Protein AF-A0A5A8DBJ7-F1 (afdb_monomer_lite)

Radius of gyration: 20.13 Å; chains: 1; bounding box: 39×58×56 Å

Structure (mmCIF, N/CA/C/O backbone):
data_AF-A0A5A8DBJ7-F1
#
_entry.id   AF-A0A5A8DBJ7-F1
#
loop_
_atom_site.group_PDB
_atom_site.id
_atom_site.type_symbol
_atom_site.label_atom_id
_atom_site.label_alt_id
_atom_site.label_comp_id
_atom_site.label_asym_id
_atom_site.label_entity_id
_atom_site.label_seq_id
_atom_site.pdbx_PDB_ins_code
_atom_site.Cartn_x
_atom_site.Cartn_y
_atom_site.Cartn_z
_atom_site.occupancy
_atom_site.B_iso_or_equiv
_atom_site.auth_seq_id
_atom_site.auth_comp_id
_atom_site.auth_asym_id
_atom_site.auth_atom_id
_atom_site.pdbx_PDB_model_num
ATOM 1 N N . MET A 1 1 ? 12.803 45.512 40.373 1.00 40.06 1 MET A N 1
ATOM 2 C CA . MET A 1 1 ? 12.921 45.010 38.989 1.00 40.06 1 MET A CA 1
ATOM 3 C C . MET A 1 1 ? 12.637 43.515 39.051 1.00 40.06 1 MET A C 1
ATOM 5 O O . MET A 1 1 ? 13.461 42.777 39.567 1.00 40.06 1 MET A O 1
ATOM 9 N N . ALA A 1 2 ? 11.408 43.108 38.729 1.00 34.97 2 ALA A N 1
ATOM 10 C CA . ALA A 1 2 ? 10.950 41.724 38.852 1.00 34.97 2 ALA A CA 1
ATOM 11 C C . ALA A 1 2 ? 11.277 40.963 37.560 1.00 34.97 2 ALA A C 1
ATOM 13 O O . ALA A 1 2 ? 10.930 41.429 36.477 1.00 34.97 2 ALA A O 1
ATOM 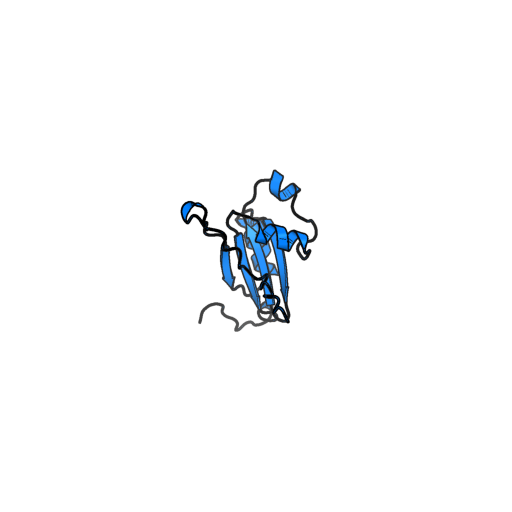14 N N . ALA A 1 3 ? 11.963 39.825 37.672 1.00 36.75 3 ALA A N 1
ATOM 15 C CA . ALA A 1 3 ? 12.199 38.923 36.553 1.00 36.75 3 ALA A CA 1
ATOM 16 C C . ALA A 1 3 ? 10.941 38.071 36.327 1.00 36.75 3 ALA A C 1
ATOM 18 O O . ALA A 1 3 ? 10.517 37.338 37.220 1.00 36.75 3 ALA A O 1
ATOM 19 N N . ALA A 1 4 ? 10.332 38.193 35.149 1.00 38.44 4 ALA A N 1
ATOM 20 C CA . ALA A 1 4 ? 9.246 37.327 34.713 1.00 38.44 4 ALA A CA 1
ATOM 21 C C . ALA A 1 4 ? 9.828 35.983 34.253 1.00 38.44 4 ALA A C 1
ATOM 23 O O . ALA A 1 4 ? 10.669 35.937 33.356 1.00 38.44 4 ALA A O 1
ATOM 24 N N . ALA A 1 5 ? 9.382 34.893 34.875 1.00 42.41 5 ALA A N 1
ATOM 25 C CA . ALA A 1 5 ? 9.635 33.544 34.395 1.00 42.41 5 ALA A CA 1
ATOM 26 C C . ALA A 1 5 ? 8.820 33.311 33.111 1.00 42.41 5 ALA A C 1
ATOM 28 O O . ALA A 1 5 ? 7.591 33.341 33.136 1.00 42.41 5 ALA A O 1
ATOM 29 N N . SER A 1 6 ? 9.514 33.099 31.993 1.00 45.81 6 SER A N 1
ATOM 30 C CA . SER A 1 6 ? 8.924 32.623 30.742 1.00 45.81 6 SER A CA 1
ATOM 31 C C . SER A 1 6 ? 8.608 31.137 30.887 1.00 45.81 6 SER A C 1
ATOM 33 O O . SER A 1 6 ? 9.509 30.326 31.093 1.00 45.81 6 SER A O 1
ATOM 35 N N . THR A 1 7 ? 7.331 30.781 30.800 1.00 43.03 7 THR A N 1
ATOM 36 C CA . THR A 1 7 ? 6.855 29.398 30.767 1.00 43.03 7 THR A CA 1
ATOM 37 C C . THR A 1 7 ? 7.097 28.817 29.376 1.00 43.03 7 THR A C 1
ATOM 39 O O . THR A 1 7 ? 6.536 29.275 28.384 1.00 43.03 7 THR A O 1
ATOM 42 N N . ASP A 1 8 ? 7.974 27.819 29.304 1.00 43.72 8 ASP A N 1
ATOM 43 C CA . ASP A 1 8 ? 8.224 27.026 28.103 1.00 43.72 8 ASP A CA 1
ATOM 44 C C . ASP A 1 8 ? 7.008 26.123 27.838 1.00 43.72 8 ASP A C 1
ATOM 46 O O . ASP A 1 8 ? 6.786 25.108 28.503 1.00 43.72 8 ASP A O 1
ATOM 50 N N . ALA A 1 9 ? 6.164 26.542 26.897 1.00 51.72 9 ALA A N 1
ATOM 51 C CA . ALA A 1 9 ? 5.021 25.780 26.419 1.00 51.72 9 ALA A CA 1
ATOM 52 C C . ALA A 1 9 ? 5.475 24.758 25.367 1.00 51.72 9 ALA A C 1
ATOM 54 O O . ALA A 1 9 ? 5.175 24.879 24.183 1.00 51.72 9 ALA A O 1
ATOM 55 N N . SER A 1 10 ? 6.201 23.732 25.798 1.00 54.00 10 SER A N 1
ATOM 56 C CA . SER A 1 10 ? 6.492 22.568 24.958 1.00 54.00 10 SER A CA 1
ATOM 57 C C . SER A 1 10 ? 6.488 21.266 25.766 1.00 54.00 10 SER A C 1
ATOM 59 O O . SER A 1 10 ? 7.365 20.410 25.662 1.00 54.00 10 SER A O 1
ATOM 61 N N . ALA A 1 11 ? 5.437 21.075 26.570 1.00 50.44 11 ALA A N 1
ATOM 62 C CA . ALA A 1 11 ? 5.141 19.773 27.154 1.00 50.44 11 ALA A CA 1
ATOM 63 C C . ALA A 1 11 ? 4.770 18.791 26.029 1.00 50.44 11 ALA A C 1
ATOM 65 O O . ALA A 1 11 ? 3.681 18.852 25.457 1.00 50.44 11 ALA A O 1
ATOM 66 N N . LYS A 1 12 ? 5.691 17.882 25.696 1.00 55.31 12 LYS A N 1
ATOM 67 C CA . LYS A 1 12 ? 5.412 16.723 24.842 1.00 55.31 12 LYS A CA 1
ATOM 68 C C . LYS A 1 12 ? 4.266 15.936 25.479 1.00 55.31 12 LYS A C 1
ATOM 70 O O . LYS A 1 12 ? 4.450 15.334 26.533 1.00 55.31 12 LYS A O 1
ATOM 75 N N . MET A 1 13 ? 3.092 15.949 24.850 1.00 53.72 13 MET A N 1
ATOM 76 C CA . MET A 1 13 ? 1.969 15.099 25.241 1.00 53.72 13 MET A CA 1
ATOM 77 C C . MET A 1 13 ? 2.381 13.646 24.994 1.00 53.72 13 MET A C 1
ATOM 79 O O . MET A 1 13 ? 2.308 13.141 23.875 1.00 53.72 13 MET A O 1
ATOM 83 N N . GLN A 1 14 ? 2.888 12.986 26.029 1.00 57.78 14 GLN A N 1
ATOM 84 C CA . GLN A 1 14 ? 3.218 11.575 25.968 1.00 57.78 14 GLN A CA 1
ATOM 85 C C . GLN A 1 14 ? 1.906 10.801 26.098 1.00 57.78 14 GLN A C 1
ATOM 87 O O . GLN A 1 14 ? 1.405 10.583 27.198 1.00 57.78 14 GLN A O 1
ATOM 92 N N . VAL A 1 15 ? 1.299 10.459 24.961 1.00 70.69 15 VAL A N 1
ATOM 93 C CA . VAL A 1 15 ? 0.111 9.603 24.942 1.00 70.69 15 VAL A CA 1
ATOM 94 C C . VAL A 1 15 ? 0.532 8.245 25.497 1.00 70.69 15 VAL A C 1
ATOM 96 O O . VAL A 1 15 ? 1.390 7.579 24.920 1.00 70.69 15 VAL A O 1
ATOM 99 N N . ALA A 1 16 ? -0.024 7.855 26.645 1.00 76.88 16 ALA A N 1
ATOM 100 C CA . ALA A 1 16 ? 0.190 6.525 27.195 1.00 76.88 16 ALA A CA 1
ATOM 101 C C . ALA A 1 16 ? -0.357 5.492 26.197 1.00 76.88 16 ALA A C 1
ATOM 103 O O . ALA A 1 16 ? -1.555 5.466 25.919 1.00 76.88 16 ALA A O 1
ATOM 104 N N . VAL A 1 17 ? 0.527 4.674 25.625 1.00 77.69 17 VAL A N 1
ATOM 105 C CA . VAL A 1 17 ? 0.148 3.593 24.708 1.00 77.69 17 VAL A CA 1
ATOM 106 C C . VAL A 1 17 ? -0.104 2.345 25.546 1.00 77.69 17 VAL A C 1
ATOM 108 O O . VAL A 1 17 ? 0.821 1.841 26.178 1.00 77.69 17 VAL A O 1
ATOM 111 N N . ASP A 1 18 ? -1.344 1.852 25.569 1.00 85.88 18 ASP A N 1
ATOM 112 C CA . ASP A 1 18 ? -1.642 0.525 26.116 1.00 85.88 18 ASP A CA 1
ATOM 113 C C . ASP A 1 18 ? -1.167 -0.531 25.102 1.00 85.88 18 ASP A C 1
ATOM 115 O O . ASP A 1 18 ? -1.695 -0.565 23.985 1.00 85.88 18 ASP A O 1
ATOM 119 N N . PRO A 1 19 ? -0.200 -1.403 25.450 1.00 84.44 19 PRO A N 1
ATOM 120 C CA . PRO A 1 19 ? 0.282 -2.446 24.548 1.00 84.44 19 PRO A CA 1
ATOM 121 C C . PRO A 1 19 ? -0.826 -3.365 24.019 1.00 84.44 19 PRO A C 1
ATOM 123 O O . PRO A 1 19 ? -0.688 -3.917 22.932 1.00 84.44 19 PRO A O 1
ATOM 126 N N . LYS A 1 20 ? -1.942 -3.510 24.748 1.00 86.75 20 LYS A N 1
ATOM 127 C CA . LYS A 1 20 ? -3.098 -4.313 24.316 1.00 86.75 20 LYS A CA 1
ATOM 128 C C . LYS A 1 20 ? -3.840 -3.714 23.121 1.00 86.75 20 LYS A C 1
ATOM 130 O O . LYS A 1 20 ? -4.562 -4.435 22.443 1.00 86.75 20 LYS A O 1
ATOM 135 N N . ASN A 1 21 ? -3.652 -2.421 22.861 1.00 82.44 21 ASN A N 1
ATOM 136 C CA . ASN A 1 21 ? -4.255 -1.707 21.737 1.00 82.44 21 ASN A CA 1
ATOM 137 C C . ASN A 1 21 ? -3.314 -1.617 20.524 1.00 82.44 21 ASN A C 1
ATOM 139 O O . ASN A 1 21 ? -3.644 -0.958 19.540 1.00 82.44 21 ASN A O 1
ATOM 143 N N . MET A 1 22 ? -2.135 -2.247 20.582 1.00 86.12 22 MET A N 1
ATOM 144 C CA . MET A 1 22 ? -1.220 -2.317 19.446 1.00 86.12 22 MET A CA 1
ATOM 145 C C . MET A 1 22 ? -1.618 -3.475 18.529 1.00 86.12 22 MET A C 1
ATOM 147 O O . MET A 1 22 ? -1.832 -4.597 18.984 1.00 86.12 22 MET A O 1
ATOM 151 N N . SER A 1 23 ? -1.672 -3.213 17.226 1.00 86.75 23 SER A N 1
ATOM 152 C CA . SER A 1 23 ? -1.887 -4.231 16.200 1.00 86.75 23 SER A CA 1
ATOM 153 C C . SER A 1 23 ? -0.713 -4.268 15.229 1.00 86.75 23 SER A C 1
ATOM 155 O O . SER A 1 23 ? 0.032 -3.296 15.064 1.00 86.75 23 SER A O 1
ATOM 157 N N . PHE A 1 24 ? -0.542 -5.407 14.561 1.00 89.31 24 PHE A N 1
ATOM 158 C CA . PHE A 1 24 ? 0.350 -5.485 13.418 1.00 89.31 24 PHE A CA 1
ATOM 159 C C . PHE A 1 24 ? -0.309 -4.753 12.236 1.00 89.31 24 PHE A C 1
ATOM 161 O O . PHE A 1 24 ? -1.129 -5.312 11.512 1.00 89.31 24 PHE A O 1
ATOM 168 N N . ASN A 1 25 ? -0.008 -3.461 12.099 1.00 90.75 25 ASN A N 1
ATOM 169 C CA . ASN A 1 25 ? -0.734 -2.573 11.189 1.00 90.75 25 ASN A CA 1
ATOM 170 C C . ASN A 1 25 ? -0.308 -2.734 9.723 1.00 90.75 25 ASN A C 1
ATOM 172 O O . ASN A 1 25 ? -1.141 -2.566 8.836 1.00 90.75 25 ASN A O 1
ATOM 176 N N . ARG A 1 26 ? 0.973 -3.042 9.450 1.00 92.12 26 ARG A N 1
ATOM 177 C CA . ARG A 1 26 ? 1.496 -3.102 8.073 1.00 92.12 26 ARG A CA 1
ATOM 178 C C . ARG A 1 26 ? 2.549 -4.176 7.844 1.00 92.12 26 ARG A C 1
ATOM 180 O O . ARG A 1 26 ? 3.517 -4.251 8.597 1.00 92.12 26 ARG A O 1
ATOM 187 N N . THR A 1 27 ? 2.415 -4.905 6.735 1.00 95.38 27 THR A N 1
ATOM 188 C CA . THR A 1 27 ? 3.512 -5.681 6.125 1.00 95.38 27 THR A CA 1
ATOM 189 C C . THR A 1 27 ? 3.990 -4.969 4.868 1.00 95.38 27 THR A C 1
ATOM 191 O O . THR A 1 27 ? 3.224 -4.827 3.919 1.00 95.38 27 THR A O 1
ATOM 194 N N . GLY A 1 28 ? 5.263 -4.580 4.824 1.00 95.88 28 GLY A N 1
ATOM 195 C CA . GLY A 1 28 ? 5.881 -4.040 3.615 1.00 95.88 28 GLY A CA 1
ATOM 196 C C . GLY A 1 28 ? 6.470 -5.137 2.728 1.00 95.88 28 GLY A C 1
ATOM 197 O O . GLY A 1 28 ? 7.281 -5.933 3.196 1.00 95.88 28 GLY A O 1
ATOM 198 N N . LEU A 1 29 ? 6.120 -5.142 1.441 1.00 96.06 29 LEU A N 1
ATOM 199 C CA . LEU A 1 29 ? 6.676 -6.033 0.422 1.00 96.06 29 LEU A CA 1
ATOM 200 C C . LEU A 1 29 ? 7.250 -5.208 -0.728 1.00 96.06 29 LEU A C 1
ATOM 202 O O . LEU A 1 29 ? 6.569 -4.348 -1.278 1.00 96.06 29 LEU A O 1
ATOM 206 N N . ARG A 1 30 ? 8.500 -5.474 -1.119 1.00 96.44 30 ARG A N 1
ATOM 207 C CA . ARG A 1 30 ? 9.061 -4.880 -2.340 1.00 96.44 30 ARG A CA 1
ATOM 208 C C . ARG A 1 30 ? 8.505 -5.606 -3.553 1.00 96.44 30 ARG A C 1
ATOM 210 O O . ARG A 1 30 ? 8.497 -6.835 -3.581 1.00 96.44 30 ARG A O 1
ATOM 217 N N . ILE A 1 31 ? 8.082 -4.844 -4.549 1.00 96.88 31 ILE A N 1
ATOM 218 C CA . ILE A 1 31 ? 7.553 -5.360 -5.808 1.00 96.88 31 ILE A CA 1
ATOM 219 C C . ILE A 1 31 ? 8.333 -4.784 -6.985 1.00 96.88 31 ILE A C 1
ATOM 221 O O . ILE A 1 31 ? 8.800 -3.648 -6.930 1.00 96.88 31 ILE A O 1
ATOM 225 N N . LYS A 1 32 ? 8.462 -5.586 -8.046 1.00 96.56 32 LYS A N 1
ATOM 226 C CA . LYS A 1 32 ? 9.060 -5.152 -9.315 1.00 96.56 32 LYS A CA 1
ATOM 227 C C . LYS A 1 32 ? 8.106 -4.273 -10.117 1.00 96.56 32 LYS A C 1
ATOM 229 O O . LYS A 1 32 ? 8.534 -3.286 -10.681 1.00 96.56 32 LYS A O 1
ATOM 234 N N . ASP A 1 33 ? 6.837 -4.663 -10.205 1.00 97.19 33 ASP A N 1
ATOM 235 C CA . ASP A 1 33 ? 5.880 -4.016 -11.101 1.00 97.19 33 ASP A CA 1
ATOM 236 C C . ASP A 1 33 ? 4.512 -3.864 -10.415 1.00 97.19 33 ASP A C 1
ATOM 238 O O . ASP A 1 33 ? 3.859 -4.876 -10.119 1.00 97.19 33 ASP A O 1
ATOM 242 N N . PRO A 1 34 ? 4.054 -2.630 -10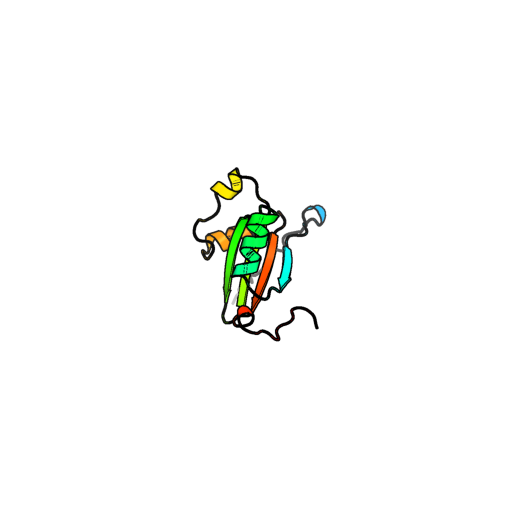.139 1.00 97.50 34 PRO A N 1
ATOM 243 C CA . PRO A 1 34 ? 2.748 -2.393 -9.541 1.00 97.50 34 PRO A CA 1
ATOM 244 C C . PRO A 1 34 ? 1.591 -2.723 -10.485 1.00 97.50 34 PRO A C 1
ATOM 246 O O . PRO A 1 34 ? 0.541 -3.129 -9.992 1.00 97.50 34 PRO A O 1
ATOM 249 N N . ALA A 1 35 ? 1.772 -2.620 -11.806 1.00 97.62 35 ALA A N 1
ATOM 250 C CA . ALA A 1 35 ? 0.724 -2.918 -12.781 1.00 97.62 35 ALA A CA 1
ATOM 251 C C . ALA A 1 35 ? 0.379 -4.413 -12.819 1.00 97.62 35 ALA A C 1
ATOM 253 O O . ALA A 1 35 ? -0.764 -4.773 -13.079 1.00 97.62 35 ALA A O 1
ATOM 254 N N . ALA A 1 36 ? 1.343 -5.280 -12.507 1.00 97.31 36 ALA A N 1
ATOM 255 C CA . ALA A 1 36 ? 1.098 -6.704 -12.298 1.00 97.31 36 ALA A CA 1
ATOM 256 C C . ALA A 1 36 ? 0.665 -7.018 -10.855 1.00 97.31 36 ALA A C 1
ATOM 258 O O . ALA A 1 36 ? -0.218 -7.845 -10.627 1.00 97.31 36 ALA A O 1
ATOM 259 N N . SER A 1 37 ? 1.295 -6.373 -9.868 1.00 98.12 37 SER A N 1
ATOM 260 C CA . SER A 1 37 ? 1.137 -6.755 -8.461 1.00 98.12 37 SER A CA 1
ATOM 261 C C . SER A 1 37 ? -0.188 -6.296 -7.857 1.00 98.12 37 SER A C 1
ATOM 263 O O . SER A 1 37 ? -0.820 -7.077 -7.156 1.00 98.12 37 SER A O 1
ATOM 265 N N . VAL A 1 38 ? -0.623 -5.055 -8.110 1.00 98.44 38 VAL A N 1
ATOM 266 C CA . VAL A 1 38 ? -1.871 -4.524 -7.533 1.00 98.44 38 VAL A CA 1
ATOM 267 C C . VAL A 1 38 ? -3.080 -5.355 -7.985 1.00 98.44 38 VAL A C 1
ATOM 269 O O . VAL A 1 38 ? -3.734 -5.915 -7.102 1.00 98.44 38 VAL A O 1
ATOM 272 N N . PRO A 1 39 ? -3.312 -5.587 -9.296 1.00 98.56 39 PRO A N 1
ATOM 273 C CA . PRO A 1 39 ? -4.436 -6.410 -9.744 1.00 98.56 39 PRO A CA 1
ATOM 274 C C . PRO A 1 39 ? -4.357 -7.852 -9.251 1.00 98.56 39 PRO A C 1
ATOM 276 O O . PRO A 1 39 ? -5.376 -8.459 -8.958 1.00 98.56 39 PRO A O 1
ATOM 279 N N . PHE A 1 40 ? -3.156 -8.418 -9.092 1.00 98.56 40 PHE A N 1
ATOM 280 C CA . PHE A 1 40 ? -3.016 -9.755 -8.516 1.00 98.56 40 PHE A CA 1
ATOM 281 C C . PHE A 1 40 ? -3.606 -9.839 -7.099 1.00 98.56 40 PHE A C 1
ATOM 283 O O . PHE A 1 40 ? -4.317 -10.799 -6.797 1.00 98.56 40 PHE A O 1
ATOM 290 N N . TYR A 1 41 ? -3.352 -8.849 -6.237 1.00 98.38 41 TYR A N 1
ATOM 291 C CA . TYR A 1 41 ? -3.937 -8.822 -4.892 1.00 98.38 41 TYR A CA 1
ATOM 292 C C . TYR A 1 41 ? -5.440 -8.522 -4.913 1.00 98.38 41 TYR A C 1
ATOM 2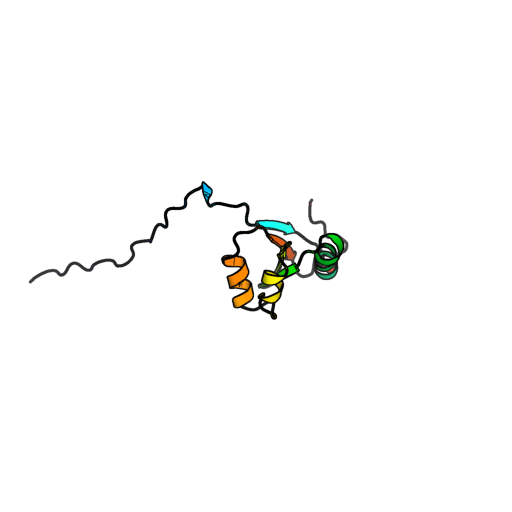94 O O . TYR A 1 41 ? -6.186 -9.139 -4.149 1.00 98.38 41 TYR A O 1
ATOM 302 N N . GLU A 1 42 ? -5.892 -7.632 -5.798 1.00 97.94 42 GLU A N 1
ATOM 303 C CA . GLU A 1 42 ? -7.320 -7.339 -5.968 1.00 97.94 42 GLU A CA 1
ATOM 304 C C . GLU A 1 42 ? -8.086 -8.583 -6.458 1.00 97.94 42 GLU A C 1
ATOM 306 O O . GLU A 1 42 ? -9.015 -9.042 -5.797 1.00 97.94 42 GLU A O 1
ATOM 311 N N . ASP A 1 43 ? -7.628 -9.221 -7.534 1.00 98.12 43 ASP A N 1
ATOM 312 C CA . ASP A 1 43 ? -8.331 -10.323 -8.198 1.00 98.12 43 ASP A CA 1
ATOM 313 C C . ASP A 1 43 ? -8.227 -11.661 -7.458 1.00 98.12 43 ASP A C 1
ATOM 315 O O . ASP A 1 43 ? -9.159 -12.467 -7.485 1.00 98.12 43 ASP A O 1
ATOM 319 N N . LYS A 1 44 ? -7.066 -11.972 -6.862 1.00 98.12 44 LYS A N 1
ATOM 320 C CA . LYS A 1 44 ? -6.822 -13.299 -6.262 1.00 98.12 44 LYS A CA 1
ATOM 321 C C . LYS A 1 44 ? -7.151 -13.364 -4.783 1.00 98.12 44 LYS A C 1
ATOM 323 O O . LYS A 1 44 ? -7.445 -14.451 -4.291 1.00 98.12 44 LYS A O 1
ATOM 328 N N . PHE A 1 45 ? -7.095 -12.231 -4.090 1.00 97.06 45 PHE A N 1
ATOM 329 C CA . PHE A 1 45 ? -7.303 -12.171 -2.645 1.00 97.06 45 PHE A CA 1
ATOM 330 C C . PHE A 1 45 ? -8.457 -11.250 -2.244 1.00 97.06 45 PHE A C 1
ATOM 332 O O . PHE A 1 45 ? -8.781 -11.194 -1.060 1.00 97.06 45 PHE A O 1
ATOM 339 N N . GLY A 1 46 ? -9.088 -10.551 -3.196 1.00 97.00 46 GLY A N 1
ATOM 340 C CA . GLY A 1 46 ? -10.185 -9.628 -2.905 1.00 97.00 46 GLY A CA 1
ATOM 341 C C . GLY A 1 46 ? -9.722 -8.386 -2.146 1.00 97.00 46 GLY A C 1
ATOM 342 O O . GLY A 1 46 ? -10.482 -7.822 -1.361 1.00 97.00 46 GLY A O 1
ATOM 343 N N . PHE A 1 47 ? -8.456 -7.990 -2.297 1.00 98.19 47 PHE A N 1
ATOM 344 C CA . PHE A 1 47 ? -7.958 -6.794 -1.626 1.00 98.19 47 PHE A CA 1
ATOM 345 C C . PHE A 1 47 ? -8.507 -5.545 -2.317 1.00 98.19 47 PHE A C 1
ATOM 347 O O . PHE A 1 47 ? -8.787 -5.547 -3.508 1.00 98.19 47 PHE A O 1
ATOM 354 N N . THR A 1 48 ? -8.638 -4.457 -1.568 1.00 98.12 48 THR A N 1
ATOM 355 C CA . THR A 1 48 ? -8.999 -3.141 -2.101 1.00 98.12 48 THR A CA 1
ATOM 356 C C . THR A 1 48 ? -7.803 -2.207 -2.006 1.00 98.12 48 THR A C 1
ATOM 358 O O . THR A 1 48 ? -7.204 -2.089 -0.934 1.00 98.12 48 THR A O 1
ATOM 361 N N . LEU A 1 49 ? -7.470 -1.507 -3.094 1.00 98.44 49 LEU A N 1
ATOM 362 C CA . LEU A 1 49 ? -6.498 -0.417 -3.056 1.00 98.44 49 LEU A CA 1
ATOM 363 C C . LEU A 1 49 ? -7.050 0.781 -2.269 1.00 98.44 49 LEU A C 1
ATOM 365 O O . LEU A 1 49 ? -8.034 1.424 -2.636 1.00 98.44 49 LEU A O 1
ATOM 369 N N . VAL A 1 50 ? -6.379 1.102 -1.170 1.00 98.12 50 VAL A N 1
ATOM 370 C CA . VAL A 1 50 ? -6.808 2.122 -0.211 1.00 98.12 50 VAL A CA 1
ATOM 371 C C . VAL A 1 50 ? -6.156 3.468 -0.499 1.00 98.12 50 VAL A C 1
ATOM 373 O O . VAL A 1 50 ? -6.831 4.496 -0.495 1.00 98.12 50 VAL A O 1
ATOM 376 N N . HIS A 1 51 ? -4.850 3.463 -0.755 1.00 98.56 51 HIS A N 1
ATOM 377 C CA . HIS A 1 51 ? -4.056 4.667 -0.975 1.00 98.56 51 HIS A CA 1
ATOM 378 C C . HIS A 1 51 ? -2.832 4.353 -1.835 1.00 98.56 51 HIS A C 1
ATOM 380 O O . HIS A 1 51 ? -2.267 3.260 -1.752 1.00 98.56 51 HIS A O 1
ATOM 386 N N . VAL A 1 52 ? -2.393 5.342 -2.607 1.00 98.50 52 VAL A N 1
ATOM 387 C CA . VAL A 1 52 ? -1.119 5.344 -3.319 1.00 98.50 52 VAL A CA 1
ATOM 388 C C . VAL A 1 52 ? -0.315 6.547 -2.840 1.00 98.50 52 VAL A C 1
ATOM 390 O O . VAL A 1 52 ? -0.711 7.692 -3.048 1.00 98.50 52 VAL A O 1
ATOM 393 N N . ALA A 1 53 ? 0.823 6.289 -2.202 1.00 97.94 53 ALA A N 1
ATOM 394 C CA . ALA A 1 53 ? 1.761 7.322 -1.786 1.00 97.94 53 ALA A CA 1
ATOM 395 C C . ALA A 1 53 ? 2.929 7.366 -2.773 1.00 97.94 53 ALA A C 1
ATOM 397 O O . ALA A 1 53 ? 3.760 6.457 -2.796 1.00 97.94 53 ALA A O 1
ATOM 398 N N . LYS A 1 54 ? 3.009 8.424 -3.583 1.00 97.31 54 LYS A N 1
ATOM 399 C CA . LYS A 1 54 ? 4.114 8.638 -4.526 1.00 97.31 54 LYS A CA 1
ATOM 400 C C . LYS A 1 54 ? 5.117 9.637 -3.980 1.00 97.31 54 LYS A C 1
ATOM 402 O O . LYS A 1 54 ? 4.755 10.645 -3.377 1.00 97.31 54 LYS A O 1
ATOM 407 N N . GLN A 1 55 ? 6.385 9.349 -4.217 1.00 95.25 55 GLN A N 1
ATOM 408 C CA . GLN A 1 55 ? 7.507 10.241 -3.976 1.00 95.25 55 GLN A CA 1
ATOM 409 C C . GLN A 1 55 ? 8.502 10.079 -5.128 1.00 95.25 55 GLN A C 1
ATOM 411 O O . GLN A 1 55 ? 8.370 9.177 -5.951 1.00 95.25 55 GLN A O 1
ATOM 416 N N . GLU A 1 56 ? 9.501 10.950 -5.205 1.00 96.38 56 GLU A N 1
ATOM 417 C CA . GLU A 1 56 ? 10.505 10.874 -6.267 1.00 96.38 56 GLU A CA 1
ATOM 418 C C . GLU A 1 56 ? 11.195 9.494 -6.282 1.00 96.38 56 GLU A C 1
ATOM 420 O O . GLU A 1 56 ? 11.758 9.056 -5.275 1.00 96.38 56 GLU A O 1
ATOM 425 N N . GLY A 1 57 ? 11.085 8.781 -7.409 1.00 96.06 57 GLY A N 1
ATOM 426 C CA . GLY A 1 57 ? 11.684 7.462 -7.629 1.00 96.06 57 GLY A CA 1
ATOM 427 C C . GLY A 1 57 ? 11.054 6.297 -6.854 1.00 96.06 57 GLY A C 1
ATOM 428 O O . GLY A 1 57 ? 11.570 5.177 -6.917 1.00 96.06 57 GLY A O 1
ATOM 429 N N . ARG A 1 58 ? 9.963 6.512 -6.104 1.00 96.75 58 ARG A N 1
ATOM 430 C CA . ARG A 1 58 ? 9.306 5.449 -5.326 1.00 96.75 58 ARG A CA 1
ATOM 431 C C . ARG A 1 58 ? 7.800 5.634 -5.183 1.00 96.75 58 ARG A C 1
ATOM 433 O O . ARG A 1 58 ? 7.300 6.745 -5.035 1.00 96.75 58 ARG A O 1
ATOM 440 N N . ALA A 1 59 ? 7.080 4.523 -5.122 1.00 98.19 59 ALA A N 1
ATOM 441 C CA . ALA A 1 59 ? 5.653 4.515 -4.828 1.00 98.19 59 ALA A CA 1
ATOM 442 C C . ALA A 1 59 ? 5.302 3.388 -3.852 1.00 98.19 59 ALA A C 1
ATOM 444 O O . ALA A 1 59 ? 5.811 2.277 -3.984 1.00 98.19 59 ALA A O 1
ATOM 445 N N . SER A 1 60 ? 4.409 3.672 -2.908 1.00 98.38 60 SER A N 1
ATOM 446 C CA . SER A 1 60 ? 3.817 2.685 -2.004 1.00 98.38 60 SER A CA 1
ATOM 447 C C . SER A 1 60 ? 2.326 2.549 -2.294 1.00 98.38 60 SER A C 1
ATOM 449 O O . SER A 1 60 ? 1.606 3.547 -2.329 1.00 98.38 60 SER A O 1
ATOM 451 N N . TYR A 1 61 ? 1.858 1.316 -2.464 1.00 98.62 61 TYR A N 1
ATOM 452 C CA . TYR A 1 61 ? 0.452 0.981 -2.685 1.00 98.62 61 TYR A CA 1
ATOM 453 C C . TYR A 1 61 ? -0.067 0.250 -1.450 1.00 98.62 61 TYR A C 1
ATOM 455 O O . TYR A 1 61 ? 0.476 -0.789 -1.074 1.00 98.62 61 TYR A O 1
ATOM 463 N N . PHE A 1 62 ? -1.094 0.797 -0.805 1.00 98.50 62 PHE A N 1
ATOM 464 C CA . PHE A 1 62 ? -1.666 0.241 0.419 1.00 98.50 62 PHE A CA 1
ATOM 465 C C . PHE A 1 62 ? -2.940 -0.525 0.098 1.00 98.50 62 PHE A C 1
ATOM 467 O O . PHE A 1 62 ? -3.894 0.070 -0.404 1.00 98.50 62 PHE A O 1
ATOM 474 N N . LEU A 1 63 ? -2.966 -1.822 0.401 1.00 98.56 63 LEU A N 1
ATOM 475 C CA . LEU A 1 63 ? -4.096 -2.698 0.103 1.00 98.56 63 LEU A CA 1
ATOM 476 C C . LEU A 1 63 ? -4.492 -3.538 1.316 1.00 98.56 63 LEU A C 1
ATOM 478 O O . LEU A 1 63 ? -3.656 -3.851 2.161 1.00 98.56 63 LEU A O 1
ATOM 482 N N . GLY A 1 64 ? -5.752 -3.950 1.382 1.00 97.25 64 GLY A N 1
ATOM 483 C CA . GLY A 1 64 ? -6.224 -4.900 2.388 1.00 97.25 64 GLY A CA 1
ATOM 484 C C . GLY A 1 64 ? -7.622 -5.418 2.087 1.00 97.25 64 GLY A C 1
ATOM 485 O O . GLY A 1 64 ? -8.318 -4.880 1.227 1.00 97.25 64 GLY A O 1
ATOM 486 N N . THR A 1 65 ? -8.032 -6.460 2.801 1.00 96.19 65 THR A N 1
ATOM 487 C CA . THR A 1 65 ? -9.424 -6.926 2.830 1.00 96.19 65 THR A CA 1
ATOM 488 C C . THR A 1 65 ? -10.229 -6.014 3.744 1.00 96.19 65 THR A C 1
ATOM 490 O O . THR A 1 65 ? -9.890 -5.870 4.921 1.00 96.19 65 THR A O 1
ATOM 493 N N . LEU A 1 66 ? -11.276 -5.393 3.213 1.00 95.62 66 LEU A N 1
ATOM 494 C CA . LEU A 1 66 ? -12.113 -4.438 3.929 1.00 95.62 66 LEU A CA 1
ATOM 495 C C . LEU A 1 66 ? -13.577 -4.859 3.810 1.00 95.62 66 LEU A C 1
ATOM 497 O O . LEU A 1 66 ? -13.958 -5.469 2.817 1.00 95.62 66 LEU A O 1
ATOM 501 N N . GLU A 1 67 ? -14.384 -4.495 4.801 1.00 95.12 67 GLU A N 1
ATOM 502 C CA . GLU A 1 67 ? -15.840 -4.648 4.725 1.00 95.12 67 GLU A CA 1
ATOM 503 C C . GLU A 1 67 ? -16.424 -3.697 3.668 1.00 95.12 67 GLU A C 1
ATOM 505 O O . GLU A 1 67 ? -15.947 -2.564 3.508 1.00 95.12 67 GLU A O 1
ATOM 510 N N . ASP A 1 68 ? -17.487 -4.123 2.987 1.00 95.75 68 ASP A N 1
ATOM 511 C CA . ASP A 1 68 ? -18.114 -3.382 1.885 1.00 95.75 68 ASP A CA 1
ATOM 512 C C . ASP A 1 68 ? -18.549 -1.967 2.299 1.00 95.75 68 ASP A C 1
ATOM 514 O O . ASP A 1 68 ? -18.365 -1.001 1.549 1.00 95.75 68 ASP A O 1
ATOM 518 N N . GLU A 1 69 ? -19.062 -1.790 3.523 1.00 96.38 69 GLU A N 1
ATOM 519 C CA . GLU A 1 69 ? -19.467 -0.472 4.021 1.00 96.38 69 GLU A CA 1
ATOM 520 C C . GLU A 1 69 ? -18.282 0.476 4.206 1.00 96.38 69 GLU A C 1
ATOM 522 O O . GLU A 1 69 ? -18.454 1.699 4.159 1.00 96.38 69 GLU A O 1
ATOM 527 N N . LEU A 1 70 ? -17.090 -0.067 4.461 1.00 95.44 70 LEU A N 1
ATOM 528 C CA . LEU A 1 70 ? -15.868 0.716 4.565 1.00 95.44 70 LEU A CA 1
ATOM 529 C C . LEU A 1 70 ? -15.344 1.067 3.176 1.00 95.44 70 LEU A C 1
ATOM 531 O O . LEU A 1 70 ? -15.002 2.227 2.951 1.00 95.44 70 LEU A O 1
ATOM 535 N N . ILE A 1 71 ? -15.357 0.106 2.244 1.00 96.00 71 ILE A N 1
ATOM 536 C CA . ILE A 1 71 ? -14.995 0.316 0.834 1.00 96.00 71 ILE A CA 1
ATOM 537 C C . ILE A 1 71 ? -15.827 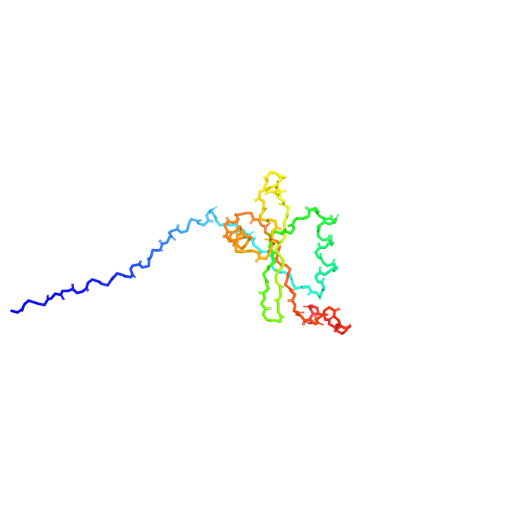1.456 0.238 1.00 96.00 71 ILE A C 1
ATOM 539 O O . ILE A 1 71 ? -15.269 2.383 -0.352 1.00 96.00 71 ILE A O 1
ATOM 543 N N . ALA A 1 72 ? -17.142 1.449 0.477 1.00 96.25 72 ALA A N 1
ATOM 544 C CA . ALA A 1 72 ? -18.070 2.474 0.001 1.00 96.25 72 ALA A CA 1
ATOM 545 C C . ALA A 1 72 ? -17.775 3.891 0.534 1.00 96.25 72 ALA A C 1
ATOM 547 O O . ALA A 1 72 ? -18.238 4.876 -0.040 1.00 96.25 72 ALA A O 1
ATOM 548 N N . LYS A 1 73 ? -17.020 4.009 1.633 1.00 95.88 73 LYS A N 1
ATOM 549 C CA . LYS A 1 73 ? -16.644 5.284 2.266 1.00 95.88 73 LYS A CA 1
ATOM 550 C C . LYS A 1 73 ? -15.214 5.712 1.955 1.00 95.88 73 LYS A C 1
ATOM 552 O O . LYS A 1 73 ? -14.812 6.796 2.379 1.00 95.88 73 LYS A O 1
ATOM 557 N N . LEU A 1 74 ? -14.430 4.878 1.270 1.00 96.69 74 LEU A N 1
ATOM 558 C CA . LEU A 1 74 ? -13.058 5.235 0.942 1.00 96.69 74 LEU A CA 1
ATOM 559 C C . LEU A 1 74 ? -13.024 6.444 -0.008 1.00 96.69 74 LEU A C 1
ATOM 561 O O . LEU A 1 74 ? -13.854 6.531 -0.917 1.00 96.69 74 LEU A O 1
ATOM 565 N N . PRO A 1 75 ? -12.032 7.339 0.133 1.00 96.81 75 PRO A N 1
ATOM 566 C CA . PRO A 1 75 ? -11.808 8.416 -0.824 1.00 96.81 75 PRO A CA 1
ATOM 567 C C . PRO A 1 75 ? -11.643 7.857 -2.235 1.00 96.81 75 PRO A C 1
ATOM 569 O O . PRO A 1 75 ? -10.872 6.925 -2.445 1.00 96.81 75 PRO A O 1
ATOM 572 N N . THR A 1 76 ? -12.357 8.417 -3.211 1.00 95.50 76 THR A N 1
ATOM 573 C CA . THR A 1 76 ? -12.292 7.950 -4.604 1.00 95.50 76 THR A CA 1
ATOM 574 C C . THR A 1 76 ? -10.904 8.147 -5.203 1.00 95.50 76 THR A C 1
ATOM 576 O O . THR A 1 76 ? -10.388 7.240 -5.855 1.00 95.50 76 THR A O 1
ATOM 579 N N . ASP A 1 77 ? -10.293 9.304 -4.939 1.00 97.75 77 ASP A N 1
ATOM 580 C CA . ASP A 1 77 ? -8.907 9.592 -5.298 1.00 97.75 77 ASP A CA 1
ATOM 581 C C . ASP A 1 77 ? -7.947 8.945 -4.292 1.00 97.75 77 ASP A C 1
ATOM 583 O O . ASP A 1 77 ? -7.826 9.371 -3.136 1.00 97.75 77 ASP A O 1
ATOM 587 N N . ARG A 1 78 ? -7.240 7.914 -4.763 1.00 97.75 78 ARG A N 1
ATOM 588 C CA . ARG A 1 78 ? -6.303 7.124 -3.961 1.00 97.75 78 ARG A CA 1
ATOM 589 C C . ARG A 1 78 ? -5.008 7.859 -3.667 1.00 97.75 78 ARG A C 1
ATOM 591 O O . ARG A 1 78 ? -4.309 7.434 -2.760 1.00 97.75 78 ARG A O 1
ATOM 598 N N . GLU A 1 79 ? -4.697 8.953 -4.349 1.00 98.00 79 GLU A N 1
ATOM 599 C CA . GLU A 1 79 ? -3.504 9.771 -4.087 1.00 98.00 79 GLU A CA 1
ATOM 600 C C . GLU A 1 79 ? -3.816 10.976 -3.182 1.00 98.00 79 GLU A C 1
ATOM 602 O O . GLU A 1 79 ? -2.915 11.710 -2.775 1.00 98.00 79 GLU A O 1
ATOM 607 N N . SER A 1 80 ? -5.086 11.156 -2.802 1.00 98.12 80 SER A N 1
ATOM 608 C CA . SER A 1 80 ? -5.533 12.287 -1.990 1.00 98.12 80 SER A CA 1
ATOM 609 C C . SER A 1 80 ? -5.004 12.267 -0.549 1.00 98.12 80 SER A C 1
ATOM 611 O O . SER A 1 80 ? -4.730 11.223 0.052 1.00 98.12 80 SER A O 1
ATOM 613 N N . ALA A 1 81 ? -4.965 13.453 0.066 1.00 97.75 81 ALA A N 1
ATOM 614 C CA . ALA A 1 81 ? -4.670 13.605 1.490 1.00 97.75 81 ALA A CA 1
ATOM 615 C C . ALA A 1 81 ? -5.671 12.864 2.393 1.00 97.75 81 ALA A C 1
ATOM 617 O O . ALA A 1 81 ? -5.311 12.452 3.494 1.00 97.75 81 ALA A O 1
ATOM 618 N N . ASP A 1 82 ? -6.916 12.675 1.953 1.00 97.88 82 ASP A N 1
ATOM 619 C CA . ASP A 1 82 ? -7.910 11.935 2.729 1.00 97.88 82 ASP A CA 1
ATOM 620 C C . ASP A 1 82 ? -7.657 10.424 2.676 1.00 97.88 82 ASP A C 1
ATOM 622 O O . ASP A 1 82 ? -7.801 9.754 3.699 1.00 97.88 82 ASP A O 1
ATOM 626 N N . ALA A 1 83 ? -7.174 9.891 1.546 1.00 98.00 83 ALA A N 1
ATOM 627 C CA . ALA A 1 83 ? -6.719 8.500 1.468 1.00 98.00 83 ALA A CA 1
ATOM 628 C C . ALA A 1 83 ? -5.502 8.266 2.381 1.00 98.00 83 ALA A C 1
ATOM 630 O O . ALA A 1 83 ? -5.444 7.274 3.114 1.00 98.00 83 ALA A O 1
ATOM 631 N N . ALA A 1 84 ? -4.574 9.229 2.429 1.00 97.56 84 ALA A N 1
ATOM 632 C CA . ALA A 1 84 ? -3.441 9.188 3.351 1.00 97.56 84 ALA A CA 1
ATOM 633 C C . ALA A 1 84 ? -3.889 9.198 4.827 1.00 97.56 84 ALA A C 1
ATOM 635 O O . ALA A 1 84 ? -3.394 8.408 5.635 1.00 97.56 84 ALA A O 1
ATOM 636 N N . LYS A 1 85 ? -4.861 10.050 5.189 1.00 97.44 85 LYS A N 1
ATOM 637 C CA . LYS A 1 85 ? -5.442 10.094 6.546 1.00 97.44 85 LYS A CA 1
ATOM 638 C C . LYS A 1 85 ? -6.161 8.800 6.911 1.00 97.44 85 LYS A C 1
ATOM 640 O O . LYS A 1 85 ? -6.052 8.360 8.057 1.00 97.44 85 LYS A O 1
ATOM 645 N N . PHE A 1 86 ? -6.875 8.185 5.967 1.00 96.19 86 PHE A N 1
ATOM 646 C CA . PHE A 1 86 ? -7.492 6.881 6.188 1.00 96.19 86 PHE A CA 1
ATOM 647 C C . PHE A 1 86 ? -6.424 5.867 6.593 1.00 96.19 86 PHE A C 1
ATOM 649 O O . PHE A 1 86 ? -6.502 5.289 7.671 1.00 96.19 86 PHE A O 1
ATOM 656 N N . VAL A 1 87 ? -5.366 5.723 5.793 1.00 95.62 87 VAL A N 1
ATOM 657 C CA . VAL A 1 87 ? -4.282 4.772 6.073 1.00 95.62 87 VAL A CA 1
ATOM 658 C C . VAL A 1 87 ? -3.569 5.075 7.399 1.00 95.62 87 VAL A C 1
ATOM 660 O O . VAL A 1 87 ? -3.165 4.152 8.102 1.00 95.62 87 VAL A O 1
ATOM 663 N N . ALA A 1 88 ? -3.428 6.347 7.780 1.00 93.50 88 ALA A N 1
ATOM 664 C CA . ALA A 1 88 ? -2.833 6.746 9.059 1.00 93.50 88 ALA A CA 1
ATOM 665 C C . ALA A 1 88 ? -3.710 6.441 10.290 1.00 93.50 88 ALA A C 1
ATOM 667 O O . ALA A 1 88 ? -3.176 6.278 11.384 1.00 93.50 88 ALA A O 1
ATOM 668 N N . SER A 1 89 ? -5.035 6.382 10.126 1.00 91.69 89 SER A N 1
ATOM 669 C CA . SER A 1 89 ? -5.999 6.141 11.213 1.00 91.69 89 SER A CA 1
ATOM 670 C C . SER A 1 89 ? -6.579 4.725 11.223 1.00 91.69 89 SER A C 1
ATOM 672 O O . SER A 1 89 ? -7.206 4.325 12.204 1.00 91.69 89 SER A O 1
ATOM 674 N N . TYR A 1 90 ? -6.367 3.959 10.154 1.00 92.88 90 TYR A N 1
ATOM 675 C CA . TYR A 1 90 ? -6.865 2.601 10.022 1.00 92.88 90 TYR A CA 1
ATOM 676 C C . TYR A 1 90 ? -6.179 1.665 11.021 1.00 92.88 90 TYR A C 1
ATOM 678 O O . TYR A 1 90 ? -4.954 1.572 11.065 1.00 92.88 90 TYR A O 1
ATOM 686 N N . THR A 1 91 ? -6.978 0.966 11.829 1.00 90.62 91 THR A N 1
ATOM 687 C CA . THR A 1 91 ? -6.505 0.099 12.922 1.00 90.62 91 THR A CA 1
ATOM 688 C C . THR A 1 91 ? -6.347 -1.367 12.520 1.00 90.62 91 THR A C 1
ATOM 690 O O . THR A 1 91 ? -5.698 -2.131 13.243 1.00 90.62 91 THR A O 1
ATOM 693 N N . GLY A 1 92 ? -6.915 -1.756 11.374 1.00 91.94 92 GLY A N 1
ATOM 694 C CA . GLY A 1 92 ? -6.702 -3.067 10.766 1.00 91.94 92 GLY A CA 1
ATOM 695 C C . GLY A 1 92 ? -5.322 -3.194 10.117 1.00 91.94 92 GLY A C 1
ATOM 696 O O . GLY A 1 92 ? -4.466 -2.316 10.245 1.00 91.94 92 GLY A O 1
ATOM 697 N N . THR A 1 93 ? -5.106 -4.302 9.411 1.00 94.88 93 THR A N 1
ATOM 698 C CA . THR A 1 93 ? -3.831 -4.597 8.747 1.00 94.88 93 THR A CA 1
ATOM 699 C C . THR A 1 93 ? -3.913 -4.301 7.255 1.00 94.88 93 THR A C 1
ATOM 701 O O . THR A 1 93 ? -4.834 -4.751 6.580 1.00 94.88 93 THR A O 1
ATOM 704 N N . LEU A 1 94 ? -2.918 -3.586 6.734 1.00 97.56 94 LEU A N 1
ATOM 705 C CA . LEU A 1 94 ? -2.727 -3.365 5.301 1.00 97.56 94 LEU A CA 1
ATOM 706 C C . LEU A 1 94 ? -1.398 -3.972 4.850 1.00 97.56 94 LEU A C 1
ATOM 708 O O . LEU A 1 94 ? -0.417 -3.989 5.594 1.00 97.56 94 LEU A O 1
ATOM 712 N N . ILE A 1 95 ? -1.332 -4.431 3.609 1.00 98.12 95 ILE A N 1
ATOM 713 C CA . ILE A 1 95 ? -0.051 -4.635 2.936 1.00 98.12 95 ILE A CA 1
ATOM 714 C C . ILE A 1 95 ? 0.386 -3.324 2.289 1.00 98.12 95 ILE A C 1
ATOM 716 O O . ILE A 1 95 ? -0.434 -2.563 1.777 1.00 98.12 95 ILE A O 1
ATOM 720 N N . GLU A 1 96 ? 1.686 -3.067 2.314 1.00 98.19 96 GLU A N 1
ATOM 721 C CA . GLU A 1 96 ? 2.324 -1.967 1.604 1.00 98.19 96 GLU A CA 1
ATOM 722 C C . GLU A 1 96 ? 3.209 -2.553 0.507 1.00 98.19 96 GLU A C 1
ATOM 724 O O . GLU A 1 96 ? 4.274 -3.109 0.780 1.00 98.19 96 GLU A O 1
ATOM 729 N N . LEU A 1 97 ? 2.767 -2.440 -0.743 1.00 98.38 97 LEU A N 1
ATOM 730 C CA . LEU A 1 97 ? 3.582 -2.805 -1.892 1.00 98.38 97 LEU A CA 1
ATOM 7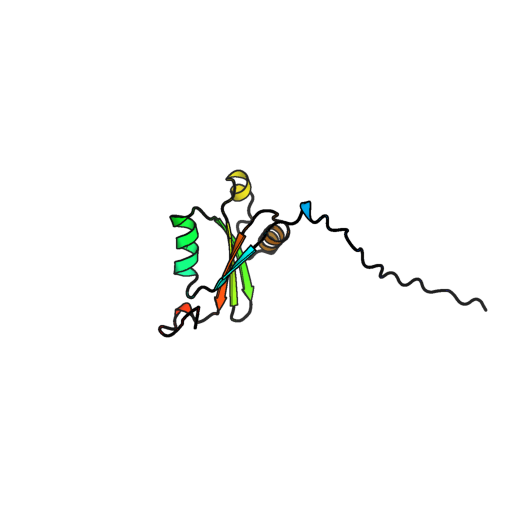31 C C . LEU A 1 97 ? 4.479 -1.622 -2.251 1.00 98.38 97 LEU A C 1
ATOM 733 O O . LEU A 1 97 ? 3.997 -0.587 -2.703 1.00 98.38 97 LEU A O 1
ATOM 737 N N . MET A 1 98 ? 5.780 -1.772 -2.033 1.00 97.75 98 MET A N 1
ATOM 738 C CA . MET A 1 98 ? 6.787 -0.744 -2.274 1.00 97.75 98 MET A CA 1
ATOM 739 C C . MET A 1 98 ? 7.461 -0.981 -3.622 1.00 97.75 98 MET A C 1
ATOM 741 O O . MET A 1 98 ? 8.081 -2.022 -3.843 1.00 97.75 98 MET A O 1
ATOM 745 N N . HIS A 1 99 ? 7.377 0.009 -4.496 1.00 9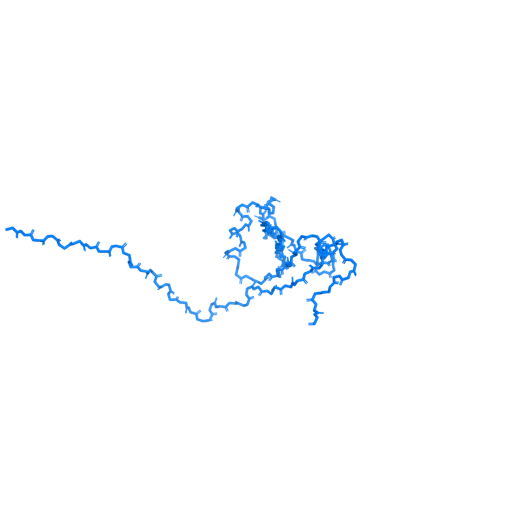7.62 99 HIS A N 1
ATOM 746 C CA . HIS A 1 99 ? 7.946 -0.002 -5.833 1.00 97.62 99 HIS A CA 1
ATOM 747 C C . HIS A 1 99 ? 9.033 1.069 -5.963 1.00 97.62 99 HIS A C 1
ATOM 749 O O . HIS A 1 99 ? 8.846 2.207 -5.523 1.00 97.62 99 HIS A O 1
ATOM 755 N N . THR A 1 100 ? 10.149 0.713 -6.597 1.00 96.50 100 THR A N 1
ATOM 756 C CA . THR A 1 100 ? 11.170 1.664 -7.052 1.00 96.50 100 THR A CA 1
ATOM 757 C C . THR A 1 100 ? 10.976 1.893 -8.542 1.00 96.50 100 THR A C 1
ATOM 759 O O . THR A 1 100 ? 10.962 0.942 -9.317 1.00 96.50 100 THR A O 1
ATOM 762 N N . GLU A 1 101 ? 10.816 3.150 -8.939 1.00 95.69 101 GLU A N 1
ATOM 763 C CA . GLU A 1 101 ? 10.540 3.509 -10.329 1.00 95.69 101 GLU A CA 1
ATOM 764 C C . GLU A 1 101 ? 11.650 3.029 -11.276 1.00 95.69 101 GLU A C 1
ATOM 766 O O . GLU A 1 101 ? 12.838 3.137 -10.971 1.00 95.69 101 GLU A O 1
ATOM 771 N N . GLY A 1 102 ? 11.254 2.480 -12.424 1.00 95.19 102 GLY A N 1
ATOM 772 C CA . GLY A 1 102 ? 12.146 1.932 -13.439 1.00 95.19 102 GLY A CA 1
ATOM 773 C C . GLY A 1 102 ? 12.415 0.436 -13.275 1.00 95.19 102 GLY A C 1
ATOM 774 O O . GLY A 1 102 ? 12.790 -0.210 -14.255 1.00 95.19 102 GLY A O 1
ATOM 775 N N . THR A 1 103 ? 12.187 -0.144 -12.089 1.00 96.00 103 THR A N 1
ATOM 776 C CA . THR A 1 103 ? 12.406 -1.586 -11.869 1.00 96.00 103 THR A CA 1
ATOM 777 C C . THR A 1 103 ? 11.437 -2.454 -12.665 1.00 96.00 103 THR A C 1
ATOM 779 O O . THR A 1 103 ? 11.793 -3.565 -13.058 1.00 96.00 103 THR A O 1
ATOM 782 N N . GLU A 1 104 ? 10.265 -1.927 -13.023 1.00 95.56 104 GLU A N 1
ATOM 783 C CA . GLU A 1 104 ? 9.282 -2.611 -13.859 1.00 95.56 104 GLU A CA 1
ATOM 784 C C . GLU A 1 104 ? 9.796 -2.892 -15.283 1.00 95.56 104 GLU A C 1
ATOM 786 O O . GLU A 1 104 ? 9.327 -3.821 -15.938 1.00 95.56 104 GLU A O 1
ATOM 791 N N . LYS A 1 105 ? 10.814 -2.144 -15.734 1.00 96.50 105 LYS A N 1
ATOM 792 C CA . LYS A 1 105 ? 11.444 -2.267 -17.063 1.00 96.50 105 LYS A CA 1
ATOM 793 C C . LYS A 1 105 ? 12.813 -2.948 -17.031 1.00 96.50 105 LYS A C 1
ATOM 795 O O . LYS A 1 105 ? 13.428 -3.110 -18.081 1.00 96.50 105 LYS A O 1
ATOM 800 N N . ASP A 1 106 ? 13.306 -3.313 -15.851 1.00 95.25 106 ASP A N 1
ATOM 801 C CA . ASP A 1 106 ? 14.605 -3.962 -15.689 1.00 95.25 106 ASP A CA 1
ATOM 802 C C . ASP A 1 106 ? 14.441 -5.487 -15.629 1.00 95.25 106 ASP A C 1
ATOM 804 O O . ASP A 1 106 ? 13.960 -6.059 -14.645 1.00 95.25 106 ASP A O 1
ATOM 808 N N . ASP A 1 107 ? 14.851 -6.173 -16.694 1.00 94.31 107 ASP A N 1
ATOM 809 C CA . ASP A 1 107 ? 14.801 -7.635 -16.791 1.00 94.31 107 ASP A CA 1
ATOM 810 C C . ASP A 1 107 ? 15.763 -8.342 -15.826 1.00 94.31 107 ASP A C 1
ATOM 812 O O . ASP A 1 107 ? 15.524 -9.491 -15.457 1.00 94.31 107 ASP A O 1
ATOM 816 N N . ALA A 1 108 ? 16.817 -7.660 -15.372 1.00 93.31 108 ALA A N 1
ATOM 817 C CA . ALA A 1 108 ? 17.782 -8.194 -14.415 1.00 93.31 108 ALA A CA 1
ATOM 818 C C . ALA A 1 108 ? 17.397 -7.914 -12.950 1.00 93.31 108 ALA A C 1
ATOM 820 O O . ALA A 1 108 ? 18.108 -8.338 -12.028 1.00 93.31 108 ALA A O 1
ATOM 821 N N . PHE A 1 109 ? 16.290 -7.203 -12.712 1.00 91.88 109 PHE A N 1
ATOM 822 C CA . PHE A 1 109 ? 15.854 -6.853 -11.367 1.00 91.88 109 PHE A CA 1
ATOM 823 C C . PHE A 1 109 ? 15.434 -8.087 -10.555 1.00 91.88 109 PHE A C 1
ATOM 825 O O . PHE A 1 109 ? 14.652 -8.924 -11.007 1.00 91.88 109 PHE A O 1
ATOM 832 N N . SER A 1 110 ? 15.904 -8.156 -9.304 1.00 88.50 110 SER A N 1
ATOM 833 C CA . SER A 1 110 ? 15.470 -9.136 -8.303 1.00 88.50 110 SER A CA 1
ATOM 834 C C . SER A 1 110 ? 15.213 -8.440 -6.970 1.00 88.50 110 SER A C 1
ATOM 836 O O . SER A 1 110 ? 16.038 -7.650 -6.510 1.00 88.50 110 SER A O 1
ATOM 838 N N . VAL A 1 111 ? 14.088 -8.773 -6.332 1.00 82.31 111 VAL A N 1
ATOM 839 C CA . VAL A 1 111 ? 13.674 -8.226 -5.028 1.00 82.31 111 VAL A CA 1
ATOM 840 C C . VAL A 1 111 ? 14.499 -8.759 -3.854 1.00 82.31 111 VAL A C 1
ATOM 842 O O . VAL A 1 111 ? 14.620 -8.068 -2.846 1.00 82.31 111 VAL A O 1
ATOM 845 N N . ASN A 1 112 ? 15.085 -9.953 -3.993 1.00 72.81 112 ASN A N 1
ATOM 846 C CA . ASN A 1 112 ? 15.935 -10.592 -2.990 1.00 72.81 112 ASN A CA 1
ATOM 847 C C . ASN A 1 112 ? 17.223 -11.060 -3.682 1.00 72.81 112 ASN A C 1
ATOM 849 O O . ASN A 1 112 ? 17.165 -11.867 -4.615 1.00 72.81 112 ASN A O 1
ATOM 853 N N . LYS A 1 113 ? 18.365 -10.524 -3.258 1.00 60.38 113 LYS A N 1
ATOM 854 C CA . LYS A 1 113 ? 19.697 -11.015 -3.624 1.00 60.38 113 LYS A CA 1
ATOM 855 C C . LYS A 1 113 ? 20.377 -11.570 -2.386 1.00 60.38 113 LYS A C 1
ATOM 857 O O . LYS A 1 113 ? 20.152 -10.980 -1.306 1.00 60.38 113 LYS A O 1
#

InterPro domains:
  IPR004360 Glyoxalase/fosfomycin resistance/dioxygenase domain [PF00903] (24-107)
  IPR029068 Glyoxalase/Bleomycin resistance protein/Dihydroxybiphenyl dioxygenase [G3DSA:3.10.180.10] (2-113)
  IPR029068 Glyoxalase/Bleomycin resistance protein/Dihydroxybiphenyl dioxygenase [SSF54593] (19-109)

Secondary structure (DSSP, 8-state):
-PPP--------------GGG----EEEEEES-HHHHHHHHHHHH--EEEEEEEETTEEEEEEE---HHHHTTS-S-TTSHHHHHHHHH--S-EEEEEEETTGGG-TT--S--

Organism: Cafeteria roenbergensis (NCBI:txid33653)

Sequence (113 aa):
MAAAASTDASAKMQVAVDPKNMSFNRTGLRIKDPAASVPFYEDKFGFTLVHVAKQEGRASYFLGTLEDELIAKLPTDRESADAAKFVASYTGTLIELMHTEGTEKDDAFSVNK

pLDDT: mean 88.36, std 17.14, range [34.97, 98.62]

Foldseek 3Di:
DDDDDDDDPDDDPPPDDDPVLDDQAEDEDEDLDCVVVVVCCCVVVVKDFQAWADDVQKIKTKIDDDDPVVVVVGDPHRHDPSSVVCSVPPSHYIYIHMYGPPSNVDPPDDRPD